Protein AF-A0AAU4YZ52-F1 (afdb_monomer)

Radius of gyration: 18.19 Å; Cα contacts (8 Å, |Δi|>4): 122; chains: 1; bounding box: 43×40×49 Å

pLDDT: mean 79.79, std 16.19, range [36.75, 95.12]

Secondary structure (DSSP, 8-state):
------SSHHHHHHHHHHHHHHHHHTT-S-------TT-HHHHHHHHTTPPP-----TTTS-----S-HHHHHHHHHHHHHHHHTTT--HHHHHHHHHHHHHTSS---HHHHHHHHTTS--HHHHHHTT----GGGHHHHHHH---------SS----TTTT-

Nearest PDB structures (foldseek):
  2d4p-assembly1_A  TM=7.067E-01  e=6.434E+00  Thermus thermophilus HB8

Foldseek 3Di:
DPDDDAPALVRLLVSLVVQVVVCVVVVHPDDDDDDPPPDSSNVSCVVVVDDDDDDDDPPLDDDDDCPQLLVVLVVCVVVLCVLQVVDDDPVLVVVVSVCSNVCVFPVDRVVVVCQQVLVDAPVNVVVVVHDGPPSCNVSSCSSRVHDDDDNSPDDDDDPVVVD

Mean predicted aligned error: 9.65 Å

Structure (mmCIF, N/CA/C/O backbone):
data_AF-A0AAU4YZ52-F1
#
_entry.id   AF-A0AAU4YZ52-F1
#
loop_
_atom_site.group_PDB
_atom_site.id
_atom_site.type_symbol
_atom_site.label_atom_id
_atom_site.label_alt_id
_atom_site.label_comp_id
_atom_site.label_asym_id
_atom_site.label_entity_id
_atom_site.label_seq_id
_atom_site.pdbx_PDB_ins_code
_atom_site.Cartn_x
_atom_site.Cartn_y
_atom_site.Cartn_z
_atom_site.occupancy
_atom_site.B_iso_or_equiv
_atom_site.auth_seq_id
_atom_site.auth_comp_id
_atom_site.auth_asym_id
_atom_site.auth_atom_id
_atom_site.pdbx_PDB_model_num
ATOM 1 N N . MET A 1 1 ? -10.751 -6.493 16.971 1.00 59.97 1 MET A N 1
ATOM 2 C CA . MET A 1 1 ? -11.377 -6.118 15.693 1.00 59.97 1 MET A CA 1
ATOM 3 C C . MET A 1 1 ? -10.405 -6.593 14.655 1.00 59.97 1 MET A C 1
ATOM 5 O O . MET A 1 1 ? -9.243 -6.210 14.748 1.00 59.97 1 MET A O 1
ATOM 9 N N . ASP A 1 2 ? -10.853 -7.486 13.786 1.00 70.56 2 ASP A N 1
ATOM 10 C CA . ASP A 1 2 ? -9.930 -8.224 12.926 1.00 70.56 2 ASP A CA 1
ATOM 11 C C . ASP A 1 2 ? -9.702 -7.481 11.604 1.00 70.56 2 ASP A C 1
ATOM 13 O O . ASP A 1 2 ? -8.604 -7.540 11.063 1.00 70.56 2 ASP A O 1
ATOM 17 N N . GLU A 1 3 ? -10.683 -6.687 11.153 1.00 81.25 3 GLU A N 1
ATOM 18 C CA . GLU A 1 3 ? -10.597 -5.865 9.943 1.00 81.25 3 GLU A CA 1
ATOM 19 C C . GLU A 1 3 ? -11.531 -4.639 10.026 1.00 81.25 3 GLU A C 1
ATOM 21 O O . GLU A 1 3 ? -12.635 -4.738 10.570 1.00 81.25 3 GLU A O 1
ATOM 26 N N . LEU A 1 4 ? -11.096 -3.486 9.499 1.00 82.38 4 LEU A N 1
ATOM 27 C CA . LEU A 1 4 ? -11.902 -2.271 9.323 1.00 82.38 4 LEU A CA 1
ATOM 28 C C . LEU A 1 4 ? -11.738 -1.795 7.878 1.00 82.38 4 LEU A C 1
ATOM 30 O O . LEU A 1 4 ? -10.650 -1.394 7.481 1.00 82.38 4 LEU A O 1
ATOM 34 N N . VAL A 1 5 ? -12.821 -1.817 7.101 1.00 83.56 5 VAL A N 1
ATOM 35 C CA . VAL A 1 5 ? -12.817 -1.379 5.698 1.00 83.56 5 VAL A CA 1
ATOM 36 C C . VAL A 1 5 ? -13.710 -0.157 5.559 1.00 83.56 5 VAL A C 1
ATOM 38 O O . VAL A 1 5 ? -14.893 -0.204 5.893 1.00 83.56 5 VAL A O 1
ATOM 41 N N . ALA A 1 6 ? -13.141 0.943 5.073 1.00 84.38 6 ALA A N 1
ATOM 42 C CA . ALA A 1 6 ? -13.855 2.188 4.844 1.00 84.38 6 ALA A CA 1
ATOM 43 C C . ALA A 1 6 ? -13.617 2.683 3.418 1.00 84.38 6 ALA A C 1
ATOM 45 O O . ALA A 1 6 ? -12.484 2.941 3.022 1.00 84.38 6 ALA A O 1
ATOM 46 N N . GLU A 1 7 ? -14.698 2.862 2.663 1.00 83.12 7 GLU A N 1
ATOM 47 C CA . GLU A 1 7 ? -14.633 3.309 1.266 1.00 83.12 7 GLU A CA 1
ATOM 48 C C . GLU A 1 7 ? -14.348 4.811 1.134 1.00 83.12 7 GLU A C 1
ATOM 50 O O . GLU A 1 7 ? -13.849 5.274 0.111 1.00 83.12 7 GLU A O 1
ATOM 55 N N . ASN A 1 8 ? -14.682 5.598 2.159 1.00 86.69 8 ASN A N 1
ATOM 56 C CA . ASN A 1 8 ? -14.498 7.045 2.168 1.00 86.69 8 ASN A CA 1
ATOM 57 C C . ASN A 1 8 ? -14.314 7.587 3.597 1.00 86.69 8 ASN A C 1
ATOM 59 O O . ASN A 1 8 ? -14.477 6.870 4.588 1.00 86.69 8 ASN A O 1
ATOM 63 N N . ALA A 1 9 ? -13.960 8.872 3.702 1.00 88.56 9 ALA A N 1
ATOM 64 C CA . ALA A 1 9 ? -13.660 9.522 4.977 1.00 88.56 9 ALA A CA 1
ATOM 65 C C . ALA A 1 9 ? -14.857 9.511 5.943 1.00 88.56 9 ALA A C 1
ATOM 67 O O . ALA A 1 9 ? -14.683 9.303 7.143 1.00 88.56 9 ALA A O 1
ATOM 68 N N . THR A 1 10 ? -16.077 9.684 5.425 1.00 92.75 10 THR A N 1
ATOM 69 C CA . THR A 1 10 ? -17.310 9.644 6.220 1.00 92.75 10 THR A CA 1
ATOM 70 C C . THR A 1 10 ? -17.551 8.250 6.794 1.00 92.75 10 THR A C 1
ATOM 72 O O . THR A 1 10 ? -17.813 8.118 7.989 1.00 92.75 10 THR A O 1
ATOM 75 N N . ALA A 1 11 ? -17.401 7.204 5.979 1.00 92.31 11 ALA A N 1
ATOM 76 C CA . ALA A 1 11 ? -17.508 5.817 6.418 1.00 92.31 11 ALA A CA 1
ATOM 77 C C . ALA A 1 11 ? -16.443 5.485 7.475 1.00 92.31 11 ALA A C 1
ATOM 79 O O . ALA A 1 11 ? -16.775 4.920 8.517 1.00 92.31 11 ALA A O 1
ATOM 80 N N . ALA A 1 12 ? -15.190 5.909 7.264 1.00 92.50 12 ALA A N 1
ATOM 81 C CA . ALA A 1 12 ? -14.110 5.726 8.234 1.00 92.50 12 ALA A CA 1
ATOM 82 C C . ALA A 1 12 ? -14.443 6.398 9.574 1.00 92.50 12 ALA A C 1
ATOM 84 O O . ALA A 1 12 ? -14.315 5.778 10.628 1.00 92.50 12 ALA A O 1
ATOM 85 N N . HIS A 1 13 ? -14.935 7.638 9.537 1.00 94.12 13 HIS A N 1
ATOM 86 C CA . HIS A 1 13 ? -15.332 8.377 10.733 1.00 94.12 13 HIS A CA 1
ATOM 87 C C . HIS A 1 13 ? -16.450 7.663 11.508 1.00 94.12 13 HIS A C 1
ATOM 89 O O . HIS A 1 13 ? -16.340 7.464 12.719 1.00 94.12 13 HIS A O 1
ATOM 95 N N . LEU A 1 14 ? -17.504 7.224 10.811 1.00 94.94 14 LEU A N 1
ATOM 96 C CA . LEU A 1 14 ? -18.627 6.507 11.422 1.00 94.94 14 LEU A CA 1
ATOM 97 C C . LEU A 1 14 ? -18.191 5.170 12.036 1.00 94.94 14 LEU A C 1
ATOM 99 O O . LEU A 1 14 ? -18.598 4.854 13.156 1.00 94.94 14 LEU A O 1
ATOM 103 N N . LEU A 1 15 ? -17.332 4.409 11.352 1.00 94.88 15 LEU A N 1
ATOM 104 C CA . LEU A 1 15 ? -16.802 3.137 11.854 1.00 94.88 15 LEU A CA 1
ATOM 105 C C . LEU A 1 15 ? -15.913 3.328 13.088 1.00 94.88 15 LEU A C 1
ATOM 107 O O . LEU A 1 15 ? -16.055 2.595 14.073 1.00 94.88 15 LEU A O 1
ATOM 111 N N . LEU A 1 16 ? -15.036 4.335 13.078 1.00 93.94 16 LEU A N 1
ATOM 112 C CA . LEU A 1 16 ? -14.203 4.679 14.233 1.00 93.94 16 LEU A CA 1
ATOM 113 C C . LEU A 1 16 ? -15.063 5.111 15.427 1.00 93.94 16 LEU A C 1
ATOM 115 O O . LEU A 1 16 ? -14.814 4.670 16.551 1.00 93.94 16 LEU A O 1
ATOM 119 N N . MET A 1 17 ? -16.118 5.898 15.196 1.00 94.25 17 MET A N 1
ATOM 120 C CA . MET A 1 17 ? -17.054 6.300 16.251 1.00 94.25 17 MET A CA 1
ATOM 121 C C . MET A 1 17 ? -17.854 5.131 16.820 1.00 94.25 17 MET A C 1
ATOM 123 O O . MET A 1 17 ? -17.982 5.008 18.042 1.00 94.25 17 MET A O 1
ATOM 127 N N . ALA A 1 18 ? -18.354 4.239 15.964 1.00 93.56 18 ALA A N 1
ATOM 128 C CA . ALA A 1 18 ? -19.040 3.028 16.400 1.00 93.56 18 ALA A CA 1
ATOM 129 C C . ALA A 1 18 ? -18.115 2.137 17.247 1.00 93.56 18 ALA A C 1
ATOM 131 O O . ALA A 1 18 ? -18.523 1.635 18.298 1.00 93.56 18 ALA A O 1
ATOM 132 N N . THR A 1 19 ? -16.849 2.012 16.841 1.00 92.56 19 THR A N 1
ATOM 133 C CA . THR A 1 19 ? -15.832 1.245 17.574 1.00 92.56 19 THR A CA 1
ATOM 134 C C . THR A 1 19 ? -15.529 1.878 18.931 1.00 92.56 19 THR A C 1
ATOM 136 O O . THR A 1 19 ? -15.553 1.184 19.947 1.00 92.56 19 THR A O 1
ATOM 139 N N . ALA A 1 20 ? -15.335 3.199 18.985 1.00 91.38 20 ALA A N 1
ATOM 140 C CA . ALA A 1 20 ? -15.123 3.929 20.234 1.00 91.38 20 ALA A CA 1
ATOM 141 C C . ALA A 1 20 ? -16.305 3.764 21.206 1.00 91.38 20 ALA A C 1
ATOM 143 O O . ALA A 1 20 ? -16.106 3.488 22.392 1.00 91.38 20 ALA A O 1
ATOM 144 N N . ARG A 1 21 ? -17.543 3.846 20.698 1.00 93.38 21 ARG A N 1
ATOM 145 C CA . ARG A 1 21 ? -18.760 3.608 21.489 1.00 93.38 21 ARG A CA 1
ATOM 146 C C . ARG A 1 21 ? -18.804 2.187 22.052 1.00 93.38 21 ARG A C 1
ATOM 148 O O . ARG A 1 21 ? -19.165 2.003 23.214 1.00 93.38 21 ARG A O 1
ATOM 155 N N . LEU A 1 22 ? -18.423 1.191 21.256 1.00 93.12 22 LEU A N 1
ATOM 156 C CA . LEU A 1 22 ? -18.377 -0.204 21.689 1.00 93.12 22 LEU A CA 1
ATOM 157 C C . LEU A 1 22 ? -17.279 -0.441 22.739 1.00 93.12 22 LEU A C 1
ATOM 159 O O . LEU A 1 22 ? -17.521 -1.138 23.725 1.00 93.12 22 LEU A O 1
ATOM 163 N N . CYS A 1 23 ? -16.104 0.176 22.584 1.00 92.38 23 CYS A N 1
ATOM 164 C CA . CYS A 1 23 ? -15.049 0.165 23.601 1.00 92.38 23 CYS A CA 1
ATOM 165 C C . CYS A 1 23 ? -15.543 0.745 24.928 1.00 92.38 23 CYS A C 1
ATOM 167 O O . CYS A 1 23 ? -15.355 0.113 25.967 1.00 92.38 23 CYS A O 1
ATOM 169 N N . TRP A 1 24 ? -16.246 1.882 24.888 1.00 92.44 24 TRP A N 1
ATOM 170 C CA . TRP A 1 24 ? -16.853 2.484 26.075 1.00 92.44 24 TRP A CA 1
ATOM 171 C C . TRP A 1 24 ? -17.857 1.544 26.755 1.00 92.44 24 TRP A C 1
ATOM 173 O O . TRP A 1 24 ? -17.753 1.284 27.954 1.00 92.44 24 TRP A O 1
ATOM 183 N N . GLN A 1 25 ? -18.789 0.965 25.989 1.00 95.12 25 GLN A N 1
ATOM 184 C CA . GLN A 1 25 ? -19.782 0.010 26.505 1.00 95.12 25 GLN A CA 1
ATOM 185 C C . GLN A 1 25 ? -19.134 -1.216 27.159 1.00 95.12 25 GLN A C 1
ATOM 187 O O . GLN A 1 25 ? -19.635 -1.723 28.162 1.00 95.12 25 GLN A O 1
ATOM 192 N N . ARG A 1 26 ? -18.004 -1.675 26.612 1.00 94.50 26 ARG A N 1
ATOM 193 C CA . ARG A 1 26 ? -17.231 -2.809 27.134 1.00 94.50 26 ARG A CA 1
ATOM 194 C C . ARG A 1 26 ? -16.204 -2.422 28.200 1.00 94.50 26 ARG A C 1
ATOM 196 O O . ARG A 1 26 ? -15.463 -3.293 28.645 1.00 94.50 26 ARG A O 1
ATOM 203 N N . ARG A 1 27 ? -16.157 -1.151 28.620 1.00 93.19 27 ARG A N 1
ATOM 204 C CA . ARG A 1 27 ? -15.184 -0.610 29.589 1.00 93.19 27 ARG A CA 1
ATOM 205 C C . ARG A 1 27 ? -13.720 -0.856 29.192 1.00 93.19 27 ARG A C 1
ATOM 207 O O . ARG A 1 27 ? -12.868 -1.082 30.046 1.00 93.19 27 ARG A O 1
ATOM 214 N N . LEU A 1 28 ? -13.425 -0.818 27.895 1.00 92.81 28 LEU A N 1
ATOM 215 C CA . LEU A 1 28 ? -12.060 -0.883 27.374 1.00 92.81 28 LEU A CA 1
ATOM 216 C C . LEU A 1 28 ? -11.442 0.521 27.367 1.00 92.81 28 LEU A C 1
ATOM 218 O O . LEU A 1 28 ? -12.118 1.492 27.037 1.00 92.81 28 LEU A O 1
ATOM 222 N N . SER A 1 29 ? -10.150 0.625 27.686 1.00 87.69 29 SER A N 1
ATOM 223 C CA . SER A 1 29 ? -9.417 1.902 27.707 1.00 87.69 29 SER A CA 1
ATOM 224 C C . SER A 1 29 ? -9.165 2.490 26.315 1.00 87.69 29 SER A C 1
ATOM 226 O O . SER A 1 29 ? -8.903 3.682 26.187 1.00 87.69 29 SER A O 1
ATOM 228 N N . GLY A 1 30 ? -9.249 1.669 25.267 1.00 88.94 30 GLY A N 1
ATOM 229 C CA . GLY A 1 30 ? -9.080 2.093 23.886 1.00 88.94 30 GLY A CA 1
ATOM 230 C C . GLY A 1 30 ? -9.062 0.916 22.918 1.00 88.94 30 GLY A C 1
ATOM 231 O O . GLY A 1 30 ? -9.338 -0.228 23.285 1.00 88.94 30 GLY A O 1
ATOM 232 N N . PHE A 1 31 ? -8.724 1.214 21.669 1.00 89.81 31 PHE A N 1
ATOM 233 C CA . PHE A 1 31 ? -8.475 0.232 20.621 1.00 89.81 31 PHE A CA 1
ATOM 234 C C . PHE A 1 31 ? -7.295 0.686 19.763 1.00 89.81 31 PHE A C 1
ATOM 236 O O . PHE A 1 31 ? -6.876 1.841 19.805 1.00 89.81 31 PHE A O 1
ATOM 243 N N . THR A 1 32 ? -6.740 -0.239 18.989 1.00 88.88 32 THR A N 1
ATOM 244 C CA . THR A 1 32 ? -5.645 0.040 18.061 1.00 88.88 32 THR A CA 1
ATOM 245 C C . THR A 1 32 ? -6.043 -0.461 16.686 1.00 88.88 32 THR A C 1
ATOM 247 O O . THR A 1 32 ? -6.485 -1.601 16.559 1.00 88.88 32 THR A O 1
ATOM 250 N N . VAL A 1 33 ? -5.864 0.382 15.672 1.00 85.44 33 VAL A N 1
ATOM 251 C CA . VAL A 1 33 ? -6.029 0.013 14.263 1.00 85.44 33 VAL A CA 1
ATOM 252 C C . VAL A 1 33 ? -4.638 -0.043 13.642 1.00 85.44 33 VAL A C 1
ATOM 254 O O . VAL A 1 33 ? -3.827 0.860 13.857 1.00 85.44 33 VAL A O 1
ATOM 257 N N . ARG A 1 34 ? -4.328 -1.136 12.942 1.00 81.62 34 ARG A N 1
ATOM 258 C CA . ARG A 1 34 ? -3.058 -1.301 12.228 1.00 81.62 34 ARG A CA 1
ATOM 259 C C . ARG A 1 34 ? -3.296 -0.940 10.775 1.00 81.62 34 ARG A C 1
ATOM 261 O O . ARG A 1 34 ? -4.027 -1.643 10.096 1.00 81.62 34 ARG A O 1
ATOM 268 N N . GLU A 1 35 ? -2.676 0.138 10.328 1.00 75.88 35 GLU A N 1
ATOM 269 C CA . GLU A 1 35 ? -2.880 0.689 8.995 1.00 75.88 35 GLU A CA 1
ATOM 270 C C . GLU A 1 35 ? -1.550 1.214 8.438 1.00 75.88 35 GLU A C 1
ATOM 272 O O . GLU A 1 35 ? -0.670 1.595 9.221 1.00 75.88 35 GLU A O 1
ATOM 277 N N . PRO A 1 36 ? -1.404 1.310 7.108 1.00 72.38 36 PRO A N 1
ATOM 278 C CA . PRO A 1 36 ? -0.367 2.128 6.489 1.00 72.38 36 PRO A CA 1
ATOM 279 C C . PRO A 1 36 ? -0.407 3.586 6.983 1.00 72.38 36 PRO A C 1
ATOM 281 O O . PRO A 1 36 ? -1.474 4.122 7.307 1.00 72.38 36 PRO A O 1
ATOM 284 N N . ALA A 1 37 ? 0.751 4.255 7.003 1.00 69.75 37 ALA A N 1
ATOM 285 C CA . ALA A 1 37 ? 0.887 5.632 7.499 1.00 69.75 37 ALA A CA 1
ATOM 286 C C . ALA A 1 37 ? 0.035 6.652 6.712 1.00 69.75 37 ALA A C 1
ATOM 288 O O . ALA A 1 37 ? -0.441 7.649 7.266 1.00 69.75 37 ALA A O 1
ATOM 289 N N . ASP A 1 38 ? -0.188 6.385 5.428 1.00 73.81 38 ASP A N 1
ATOM 290 C CA . ASP A 1 38 ? -0.958 7.210 4.498 1.00 73.81 38 ASP A CA 1
ATOM 291 C C . ASP A 1 38 ? -2.424 6.756 4.337 1.00 73.81 38 ASP A C 1
ATOM 293 O O . ASP A 1 38 ? -3.148 7.304 3.498 1.00 73.81 38 ASP A O 1
ATOM 297 N N . SER A 1 39 ? -2.870 5.776 5.130 1.00 79.31 39 SER A N 1
ATOM 298 C CA . SER A 1 39 ? -4.235 5.237 5.080 1.00 79.31 39 SER A CA 1
ATOM 299 C C . SER A 1 39 ? -5.298 6.307 5.330 1.00 79.31 39 SER A C 1
ATOM 301 O O . SER A 1 39 ? -5.143 7.197 6.171 1.00 79.31 39 SER A O 1
ATOM 303 N N . LEU A 1 40 ? -6.428 6.183 4.632 1.00 83.25 40 LEU A N 1
ATOM 304 C CA . LEU A 1 40 ? -7.593 7.046 4.833 1.00 83.25 40 LEU A CA 1
ATOM 305 C C . LEU A 1 40 ? -8.104 6.974 6.279 1.00 83.25 40 LEU A C 1
ATOM 307 O O . LEU A 1 40 ? -8.296 8.005 6.923 1.00 83.25 40 LEU A O 1
ATOM 311 N N . THR A 1 41 ? -8.262 5.760 6.812 1.00 86.62 41 THR A N 1
ATOM 312 C CA . THR A 1 41 ? -8.684 5.525 8.198 1.00 86.62 41 THR A CA 1
ATOM 313 C C . THR A 1 41 ? -7.726 6.182 9.190 1.00 86.62 41 THR A C 1
ATOM 315 O O . THR A 1 41 ? -8.171 6.870 10.109 1.00 86.62 41 THR A O 1
ATOM 318 N N . GLY A 1 42 ? -6.411 6.041 8.988 1.00 86.38 42 GLY A N 1
ATOM 319 C CA . GLY A 1 42 ? -5.398 6.652 9.849 1.00 86.38 42 GLY A CA 1
ATOM 320 C C . GLY A 1 42 ? -5.369 8.180 9.769 1.00 86.38 42 GLY A C 1
ATOM 321 O O . GLY A 1 42 ? -5.123 8.845 10.777 1.00 86.38 42 GLY A O 1
ATOM 322 N N . GLN A 1 43 ? -5.643 8.768 8.600 1.00 84.31 43 GLN A N 1
ATOM 323 C CA . GLN A 1 43 ? -5.806 10.221 8.457 1.00 84.31 43 GLN A CA 1
ATOM 324 C C . GLN A 1 43 ? -7.026 10.726 9.239 1.00 84.31 43 GLN A C 1
ATOM 326 O O . GLN A 1 43 ? -6.902 11.656 10.037 1.00 84.31 43 GLN A O 1
ATOM 331 N N . VAL A 1 44 ? -8.182 10.074 9.083 1.00 90.25 44 VAL A N 1
ATOM 332 C CA . VAL A 1 44 ? -9.406 10.431 9.820 1.00 90.25 44 VAL A CA 1
ATOM 333 C C . VAL A 1 44 ? -9.208 10.270 11.329 1.00 90.25 44 VAL A C 1
ATOM 335 O O . VAL A 1 44 ? -9.540 11.180 12.086 1.00 90.25 44 VAL A O 1
ATOM 338 N N . ALA A 1 45 ? -8.601 9.167 11.776 1.00 89.31 45 ALA A N 1
ATOM 339 C CA . ALA A 1 45 ? -8.310 8.933 13.189 1.00 89.31 45 ALA A CA 1
ATOM 340 C C . ALA A 1 45 ? -7.423 10.040 13.790 1.00 89.31 45 ALA A C 1
ATOM 342 O O . ALA A 1 45 ? -7.698 10.524 14.888 1.00 89.31 45 ALA A O 1
ATOM 343 N N . ARG A 1 46 ? -6.396 10.505 13.063 1.00 87.88 46 ARG A N 1
ATOM 344 C CA . ARG A 1 46 ? -5.550 11.630 13.502 1.00 87.88 46 ARG A CA 1
ATOM 345 C C . ARG A 1 46 ? -6.341 12.929 13.643 1.00 87.88 46 ARG A C 1
ATOM 347 O O . ARG A 1 46 ? -6.166 13.632 14.634 1.00 87.88 46 ARG A O 1
ATOM 354 N N . HIS A 1 47 ? -7.245 13.226 12.709 1.00 88.56 47 HIS A N 1
ATOM 355 C CA . HIS A 1 47 ? -8.133 14.389 12.822 1.00 88.56 47 HIS A CA 1
ATOM 356 C C . HIS A 1 47 ? -9.112 14.291 14.000 1.00 88.56 47 HIS A C 1
ATOM 358 O O . HIS A 1 47 ? -9.511 15.313 14.547 1.00 88.56 47 HIS A O 1
ATOM 364 N N . MET A 1 48 ? -9.450 13.076 14.434 1.00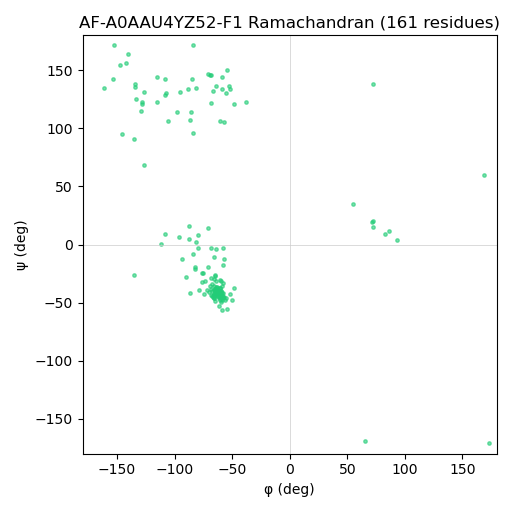 89.44 48 MET A N 1
ATOM 365 C CA . MET A 1 48 ? -10.242 12.822 15.643 1.00 89.44 48 MET A CA 1
ATOM 366 C C . MET A 1 48 ? -9.415 12.875 16.942 1.00 89.44 48 MET A C 1
ATOM 368 O O . MET A 1 48 ? -9.959 12.631 18.017 1.00 89.44 48 MET A O 1
ATOM 372 N N . GLY A 1 49 ? -8.113 13.175 16.867 1.00 89.12 49 GLY A N 1
ATOM 373 C CA . GLY A 1 49 ? -7.219 13.261 18.024 1.00 89.12 49 GLY A CA 1
ATOM 374 C C . GLY A 1 49 ? -6.586 11.932 18.455 1.00 89.12 49 GLY A C 1
ATOM 375 O O . GLY A 1 49 ? -5.999 11.863 19.534 1.00 89.12 49 GLY A O 1
ATOM 376 N N . CYS A 1 50 ? -6.679 10.867 17.649 1.00 88.56 50 CYS A N 1
ATOM 377 C CA . CYS A 1 50 ? -6.010 9.601 17.952 1.00 88.56 50 CYS A CA 1
ATOM 378 C C . CYS A 1 50 ? -4.483 9.705 17.794 1.00 88.56 50 CYS A C 1
ATOM 380 O O . CYS A 1 50 ? -3.966 10.382 16.904 1.00 88.56 50 CYS A O 1
ATOM 382 N N . THR A 1 51 ? -3.748 8.968 18.628 1.00 87.06 51 THR A N 1
ATOM 383 C CA . THR A 1 51 ? -2.281 8.913 18.582 1.00 87.06 51 THR A CA 1
ATOM 384 C C . THR A 1 51 ? -1.784 7.954 17.501 1.00 87.06 51 THR A C 1
ATOM 386 O O . THR A 1 51 ? -2.237 6.814 17.414 1.00 87.06 51 THR A O 1
ATOM 389 N N . TYR A 1 52 ? -0.793 8.390 16.722 1.00 82.38 52 TYR A N 1
ATOM 390 C CA . TYR A 1 52 ? -0.055 7.536 15.791 1.00 82.38 52 TYR A CA 1
ATOM 391 C C . TYR A 1 52 ? 1.138 6.874 16.491 1.00 82.38 52 TYR A C 1
ATOM 393 O O . TYR A 1 52 ? 1.906 7.538 17.186 1.00 82.38 52 TYR A O 1
ATOM 401 N N . GLN A 1 53 ? 1.310 5.567 16.287 1.00 80.06 53 GLN A N 1
ATOM 402 C CA . GLN A 1 53 ? 2.491 4.826 16.727 1.00 80.06 53 GLN A CA 1
ATOM 403 C C . GLN A 1 53 ? 2.990 3.938 15.595 1.00 80.06 53 GLN A C 1
ATOM 405 O O . GLN A 1 53 ? 2.255 3.087 15.097 1.00 80.06 53 GLN A O 1
ATOM 410 N N . GLN A 1 54 ? 4.262 4.091 15.245 1.00 73.88 54 GLN A N 1
ATOM 411 C CA . GLN A 1 54 ? 4.937 3.214 14.301 1.00 73.88 54 GLN A CA 1
ATOM 412 C C . GLN A 1 54 ? 5.694 2.124 15.058 1.00 73.88 54 GLN A C 1
ATOM 414 O O . GLN A 1 54 ? 6.410 2.411 16.017 1.00 73.88 54 GLN A O 1
ATOM 419 N N . ARG A 1 55 ? 5.529 0.863 14.648 1.00 66.81 55 ARG A N 1
ATOM 420 C CA . ARG A 1 55 ? 6.255 -0.274 15.227 1.00 66.81 55 ARG A CA 1
ATOM 421 C C . ARG A 1 55 ? 6.790 -1.170 14.123 1.00 66.81 55 ARG A C 1
ATOM 423 O O . ARG A 1 55 ? 6.054 -1.525 13.208 1.00 66.81 55 ARG A O 1
ATOM 430 N N . PHE A 1 56 ? 8.043 -1.584 14.269 1.00 61.78 56 PHE A N 1
ATOM 431 C CA . PHE A 1 56 ? 8.684 -2.566 13.403 1.00 61.78 56 PHE A CA 1
ATOM 432 C C . PHE A 1 56 ? 8.792 -3.883 14.175 1.00 61.78 56 PHE A C 1
ATOM 434 O O . PHE A 1 56 ? 9.567 -3.960 15.130 1.00 61.78 56 PHE A O 1
ATOM 441 N N . PRO A 1 57 ? 7.976 -4.901 13.857 1.00 55.72 57 PRO A N 1
ATOM 442 C CA . PRO A 1 57 ? 8.056 -6.166 14.567 1.00 55.72 57 PRO A CA 1
ATOM 443 C C . PRO A 1 57 ? 9.426 -6.827 14.317 1.00 55.72 57 PRO A C 1
ATOM 445 O O . PRO A 1 57 ? 9.877 -6.875 13.172 1.00 55.72 57 PRO A O 1
ATOM 448 N N . PRO A 1 58 ? 10.075 -7.385 15.358 1.00 48.53 58 PRO A N 1
ATOM 449 C CA . PRO A 1 58 ? 11.400 -8.005 15.257 1.00 48.53 58 PRO A CA 1
ATOM 450 C C . PRO A 1 58 ? 11.417 -9.303 14.434 1.00 48.53 58 PRO A C 1
ATOM 452 O O . PRO A 1 58 ? 12.482 -9.859 14.196 1.00 48.53 58 PRO A O 1
ATOM 455 N N . SER A 1 59 ? 10.265 -9.780 13.953 1.00 54.19 59 SER A N 1
ATOM 456 C CA . SER A 1 59 ? 10.137 -10.976 13.112 1.00 54.19 59 SER A CA 1
ATOM 457 C C . SER A 1 59 ? 10.679 -10.807 11.682 1.00 54.19 59 SER A C 1
ATOM 459 O O . SER A 1 59 ? 10.358 -11.620 10.824 1.00 54.19 59 SER A O 1
ATO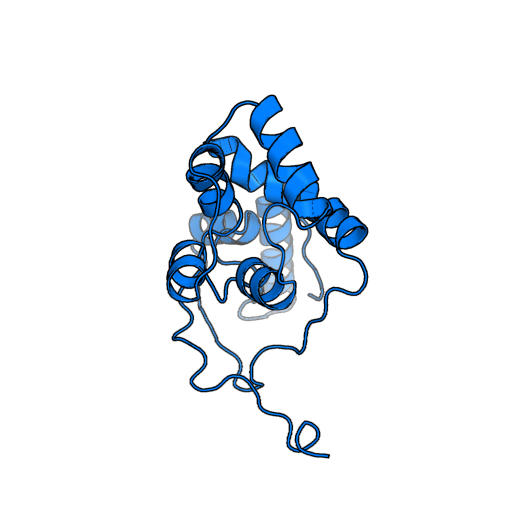M 461 N N . GLY A 1 60 ? 11.460 -9.757 11.404 1.00 49.16 60 GLY A N 1
ATOM 462 C CA . GLY A 1 60 ? 12.171 -9.586 10.132 1.00 49.16 60 GLY A CA 1
ATOM 463 C C . GLY A 1 60 ? 11.298 -9.243 8.923 1.00 49.16 60 GLY A C 1
ATOM 464 O O . GLY A 1 60 ? 11.744 -9.422 7.796 1.00 49.16 60 GLY A O 1
ATOM 465 N N . GLY A 1 61 ? 10.077 -8.742 9.141 1.00 52.81 61 GLY A N 1
ATOM 466 C CA . GLY A 1 61 ? 9.095 -8.570 8.071 1.00 52.81 61 GLY A CA 1
ATOM 467 C C . GLY A 1 61 ? 8.535 -9.919 7.615 1.00 52.81 61 GLY A C 1
ATOM 468 O O . GLY A 1 61 ? 9.237 -10.921 7.531 1.00 52.81 61 GLY A O 1
ATOM 469 N N . MET A 1 62 ? 7.228 -9.986 7.380 1.00 55.19 62 MET A N 1
ATOM 470 C CA . MET A 1 62 ? 6.616 -11.217 6.881 1.00 55.19 62 MET A CA 1
ATOM 471 C C . MET A 1 62 ? 7.264 -11.614 5.546 1.00 55.19 62 MET A C 1
ATOM 473 O O . MET A 1 62 ? 7.430 -10.763 4.671 1.00 55.19 62 MET A O 1
ATOM 477 N N . MET A 1 63 ? 7.615 -12.895 5.380 1.00 63.31 63 MET A N 1
ATOM 478 C CA . MET A 1 63 ? 7.997 -13.435 4.075 1.00 63.31 63 MET A CA 1
ATOM 479 C C . MET A 1 63 ? 6.808 -13.269 3.128 1.00 63.31 63 MET A C 1
ATOM 481 O O . MET A 1 63 ? 5.807 -13.972 3.242 1.00 63.31 63 MET A O 1
ATOM 485 N N . ALA A 1 64 ? 6.910 -12.315 2.211 1.00 72.12 64 ALA A N 1
ATOM 486 C CA . ALA A 1 64 ? 5.947 -12.130 1.143 1.00 72.12 64 ALA A CA 1
ATOM 487 C C . ALA A 1 64 ? 6.588 -12.552 -0.179 1.00 72.12 64 ALA A C 1
ATOM 489 O O . ALA A 1 64 ? 7.775 -12.32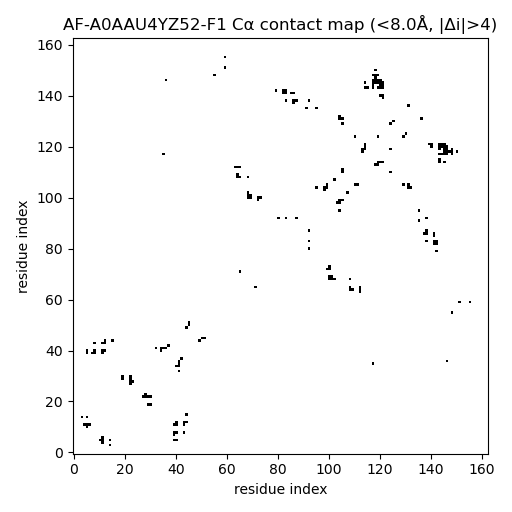9 -0.413 1.00 72.12 64 ALA A O 1
ATOM 490 N N . ALA A 1 65 ? 5.787 -13.169 -1.039 1.00 81.88 65 ALA A N 1
ATOM 491 C CA . ALA A 1 65 ? 6.163 -13.521 -2.396 1.00 81.88 65 ALA A CA 1
ATOM 492 C C . ALA A 1 65 ? 5.020 -13.128 -3.332 1.00 81.88 65 ALA A C 1
ATOM 494 O O . ALA A 1 65 ? 3.844 -13.334 -3.020 1.00 81.88 65 ALA A O 1
ATOM 495 N N . VAL A 1 66 ? 5.358 -12.566 -4.490 1.00 86.50 66 VAL A N 1
ATOM 496 C CA . VAL A 1 66 ? 4.376 -12.267 -5.531 1.00 86.50 66 VAL A CA 1
ATOM 497 C C . VAL A 1 66 ? 4.160 -13.538 -6.348 1.00 86.50 66 VAL A C 1
ATOM 499 O O . VAL A 1 66 ? 4.923 -13.842 -7.253 1.00 86.50 66 VAL A O 1
ATOM 502 N N . LEU A 1 67 ? 3.117 -14.302 -6.021 1.00 88.62 67 LEU A N 1
ATOM 503 C CA . LEU A 1 67 ? 2.769 -15.517 -6.776 1.00 88.62 67 LEU A CA 1
ATOM 504 C C . LEU A 1 67 ? 2.082 -15.193 -8.111 1.00 88.62 67 LEU A C 1
ATOM 506 O O . LEU A 1 67 ? 2.217 -15.919 -9.089 1.00 88.62 67 LEU A O 1
ATOM 510 N N . ASN A 1 68 ? 1.318 -14.097 -8.148 1.00 91.44 68 ASN A N 1
ATOM 511 C CA . ASN A 1 68 ? 0.652 -13.609 -9.351 1.00 91.44 68 ASN A CA 1
ATOM 512 C C . ASN A 1 68 ? 0.607 -12.078 -9.335 1.00 91.44 68 ASN A C 1
ATOM 514 O O . ASN A 1 68 ? -0.302 -11.473 -8.758 1.00 91.44 68 ASN A O 1
ATOM 518 N N . ARG A 1 69 ? 1.591 -11.459 -9.996 1.00 93.81 69 ARG A N 1
ATOM 519 C CA . ARG A 1 69 ? 1.730 -9.998 -10.082 1.00 93.81 69 ARG A CA 1
ATOM 520 C C . ARG A 1 69 ? 0.486 -9.343 -10.661 1.00 93.81 69 ARG A C 1
ATOM 522 O O . ARG A 1 69 ? -0.038 -8.400 -10.078 1.00 93.81 69 ARG A O 1
ATOM 529 N N . SER A 1 70 ? -0.033 -9.867 -11.770 1.00 93.12 70 SER A N 1
ATOM 530 C CA . SER A 1 70 ? -1.176 -9.244 -12.436 1.00 93.12 70 SER A CA 1
ATOM 531 C C . SER A 1 70 ? -2.425 -9.242 -11.555 1.00 93.12 70 SER A C 1
ATOM 533 O O . SER A 1 70 ? -3.171 -8.263 -11.559 1.00 93.12 70 SER A O 1
ATOM 535 N N . SER A 1 71 ? -2.673 -10.324 -10.813 1.00 93.00 71 SER A N 1
ATOM 536 C CA . SER A 1 71 ? -3.802 -10.393 -9.886 1.00 93.00 71 SER A CA 1
ATOM 537 C C . SER A 1 71 ? -3.588 -9.508 -8.661 1.00 93.00 71 SER A C 1
ATOM 539 O O . SER A 1 71 ? -4.552 -8.898 -8.204 1.00 93.00 71 SER A O 1
ATOM 541 N N . LEU A 1 72 ? -2.364 -9.442 -8.131 1.00 92.75 72 LEU A N 1
ATOM 542 C CA . LEU A 1 72 ? -2.018 -8.575 -7.005 1.00 92.75 72 LEU A CA 1
ATOM 543 C C . LEU A 1 72 ? -2.234 -7.103 -7.368 1.00 92.75 72 LEU A C 1
ATOM 545 O O . LEU A 1 72 ? -2.976 -6.407 -6.685 1.00 92.75 72 LEU A O 1
ATOM 549 N N . VAL A 1 73 ? -1.650 -6.652 -8.479 1.00 94.38 73 VAL A N 1
ATOM 550 C CA . VAL A 1 73 ? -1.733 -5.255 -8.928 1.00 94.38 73 VAL A CA 1
ATOM 551 C C . VAL A 1 73 ? -3.181 -4.853 -9.228 1.00 94.38 73 VAL A C 1
ATOM 553 O O . VAL A 1 73 ? -3.591 -3.765 -8.844 1.00 94.38 73 VAL A O 1
ATOM 556 N N . ARG A 1 74 ? -3.999 -5.749 -9.804 1.00 93.56 74 ARG A N 1
ATOM 557 C CA . ARG A 1 74 ? -5.449 -5.513 -9.969 1.00 93.56 74 ARG A CA 1
ATOM 558 C C . ARG A 1 74 ? -6.178 -5.318 -8.643 1.00 93.56 74 ARG A C 1
ATOM 560 O O . ARG A 1 74 ? -6.995 -4.416 -8.531 1.00 93.56 74 ARG A O 1
ATOM 567 N N . LYS A 1 75 ? -5.884 -6.140 -7.632 1.00 91.94 75 LYS A N 1
ATOM 568 C CA . LYS A 1 75 ? -6.490 -5.979 -6.298 1.00 91.94 75 LYS A CA 1
ATOM 569 C C . LYS A 1 75 ? -6.086 -4.661 -5.637 1.00 91.94 75 LYS A C 1
ATOM 571 O O . LYS A 1 75 ? -6.867 -4.103 -4.879 1.00 91.94 75 LYS A O 1
ATOM 576 N N . LEU A 1 76 ? -4.883 -4.176 -5.931 1.00 90.75 76 LEU A N 1
ATOM 577 C CA . LEU A 1 76 ? -4.360 -2.916 -5.412 1.00 90.75 76 LEU A CA 1
ATOM 578 C C . LEU A 1 76 ? -4.813 -1.689 -6.212 1.00 90.75 76 LEU A C 1
ATOM 580 O O . LEU A 1 76 ? -4.563 -0.572 -5.768 1.00 90.75 76 LEU A O 1
ATOM 584 N N . GLU A 1 77 ? -5.478 -1.862 -7.360 1.00 91.88 77 GLU A N 1
ATOM 585 C CA . GLU A 1 77 ? -5.882 -0.754 -8.232 1.00 91.88 77 GLU A CA 1
ATOM 586 C C . GLU A 1 77 ? -6.624 0.366 -7.489 1.00 91.88 77 GLU A C 1
ATOM 588 O O . GLU A 1 77 ? -6.219 1.518 -7.656 1.00 91.88 77 GLU A O 1
ATOM 593 N N . PRO A 1 78 ? -7.632 0.090 -6.632 1.00 86.88 78 PRO A N 1
ATOM 594 C CA . PRO A 1 78 ? -8.362 1.158 -5.952 1.00 86.88 78 PRO A CA 1
ATOM 595 C C . PRO A 1 78 ? -7.446 2.033 -5.089 1.00 86.88 78 PRO A C 1
ATOM 597 O O . PRO A 1 78 ? -7.558 3.258 -5.098 1.00 86.88 78 PRO A O 1
ATOM 600 N N . GLU A 1 79 ? -6.488 1.412 -4.401 1.00 85.31 79 GLU A N 1
ATOM 601 C CA . GLU A 1 79 ? -5.550 2.103 -3.517 1.00 85.31 79 GLU A CA 1
ATOM 602 C C . GLU A 1 79 ? -4.485 2.874 -4.307 1.00 85.31 79 GLU A C 1
ATOM 604 O O . GLU A 1 79 ? -4.201 4.038 -4.018 1.00 85.31 79 GLU A O 1
ATOM 609 N N . LEU A 1 80 ? -3.948 2.275 -5.372 1.00 88.88 80 LEU A N 1
ATOM 610 C CA . LEU A 1 80 ? -3.016 2.957 -6.273 1.00 88.88 80 LEU A CA 1
ATOM 611 C C . LEU A 1 80 ? -3.688 4.141 -6.982 1.00 88.88 80 LEU A C 1
ATOM 613 O O . LEU A 1 80 ? -3.064 5.186 -7.176 1.00 88.88 80 LEU A O 1
ATOM 617 N N . ARG A 1 81 ? -4.968 4.013 -7.348 1.00 87.56 81 ARG A N 1
ATOM 618 C CA . ARG A 1 81 ? -5.757 5.097 -7.949 1.00 87.56 81 ARG A CA 1
ATOM 619 C C . ARG A 1 81 ? -6.014 6.216 -6.940 1.00 87.56 81 ARG A C 1
ATOM 621 O O . ARG A 1 81 ? -5.811 7.378 -7.281 1.00 87.56 81 ARG A O 1
ATOM 628 N N . ARG A 1 82 ? -6.359 5.882 -5.689 1.00 84.44 82 ARG A N 1
ATOM 629 C CA . ARG A 1 82 ? -6.499 6.854 -4.586 1.00 84.44 82 ARG A CA 1
ATOM 630 C C . ARG A 1 82 ? -5.222 7.671 -4.392 1.00 84.44 82 ARG A C 1
ATOM 632 O O . ARG A 1 82 ? -5.290 8.892 -4.287 1.00 84.44 82 ARG A O 1
ATOM 639 N N . ARG A 1 83 ? -4.065 7.006 -4.375 1.00 84.75 83 ARG A N 1
ATOM 640 C CA . ARG A 1 83 ? -2.751 7.651 -4.234 1.00 84.75 83 ARG A CA 1
ATOM 641 C C . ARG A 1 83 ? -2.394 8.537 -5.432 1.00 84.75 83 ARG A C 1
ATOM 643 O O . ARG A 1 83 ? -1.864 9.628 -5.255 1.00 84.75 83 ARG A O 1
ATOM 650 N N . ALA A 1 84 ? -2.731 8.097 -6.644 1.00 84.62 84 ALA A N 1
ATOM 651 C CA . ALA A 1 84 ? -2.456 8.833 -7.879 1.00 84.62 84 ALA A CA 1
ATOM 652 C C . ALA A 1 84 ? -3.373 10.041 -8.119 1.00 84.62 84 ALA A C 1
ATOM 654 O O . ALA A 1 84 ? -2.969 10.967 -8.823 1.00 84.62 84 ALA A O 1
ATOM 655 N N . ALA A 1 85 ? -4.579 10.051 -7.534 1.00 71.81 85 ALA A N 1
ATOM 656 C CA . ALA A 1 85 ? -5.587 11.103 -7.717 1.00 71.81 85 ALA A CA 1
ATOM 657 C C . ALA A 1 85 ? -5.095 12.515 -7.340 1.00 71.81 85 ALA A C 1
ATOM 659 O O . ALA A 1 85 ? -5.737 13.507 -7.671 1.00 71.81 85 ALA A O 1
ATOM 660 N N . VAL A 1 86 ? -3.943 12.612 -6.672 1.00 60.28 86 VAL A N 1
ATOM 661 C CA . VAL A 1 86 ? -3.297 13.870 -6.296 1.00 60.28 86 VAL A CA 1
ATOM 662 C C . VAL A 1 86 ? -2.474 14.484 -7.445 1.00 60.28 86 VAL A C 1
ATOM 664 O O . VAL A 1 86 ? -2.183 15.675 -7.374 1.00 60.28 86 VAL A O 1
ATOM 667 N N . GLN A 1 87 ? -2.075 13.732 -8.488 1.00 57.56 87 GLN A N 1
ATOM 668 C CA . GLN A 1 87 ? -0.936 14.166 -9.320 1.00 57.56 87 GLN A CA 1
ATOM 669 C C . GLN A 1 87 ? -1.049 14.075 -10.854 1.00 57.56 87 GLN A C 1
ATOM 671 O O . GLN A 1 87 ? -0.350 14.852 -11.502 1.00 57.56 87 GLN A O 1
ATOM 676 N N . GLN A 1 88 ? -1.845 13.194 -11.487 1.00 61.34 88 GLN A N 1
ATOM 677 C CA . GLN A 1 88 ? -1.711 12.986 -12.950 1.00 61.34 88 GLN A CA 1
ATOM 678 C C . GLN A 1 88 ? -3.003 12.645 -13.729 1.00 61.34 88 GLN A C 1
ATOM 680 O O . GLN A 1 88 ? -3.933 12.082 -13.159 1.00 61.34 88 GLN A O 1
ATOM 685 N N . PRO A 1 89 ? -3.058 12.947 -15.049 1.00 67.69 89 PRO A N 1
ATOM 686 C CA . PRO A 1 89 ? -4.187 12.604 -15.920 1.00 67.69 89 PRO A CA 1
ATOM 687 C C . PRO A 1 89 ? -4.318 11.091 -16.178 1.00 67.69 89 PRO A C 1
ATOM 689 O O . PRO A 1 89 ? -3.317 10.393 -16.363 1.00 67.69 89 PRO A O 1
ATOM 692 N N . ASP A 1 90 ? -5.563 10.612 -16.304 1.00 74.06 90 ASP A N 1
ATOM 693 C CA . ASP A 1 90 ? -5.940 9.184 -16.379 1.00 74.06 90 ASP A CA 1
ATOM 694 C C . ASP A 1 90 ? -5.121 8.354 -17.385 1.00 74.06 90 ASP A C 1
ATOM 696 O O . ASP A 1 90 ? -4.722 7.226 -17.108 1.00 74.06 90 ASP A O 1
ATOM 700 N N . ARG A 1 91 ? -4.773 8.927 -18.546 1.00 78.50 91 ARG A N 1
ATOM 701 C CA . ARG A 1 91 ? -4.014 8.207 -19.587 1.00 78.50 91 ARG A CA 1
ATOM 702 C C . ARG A 1 91 ? -2.590 7.829 -19.176 1.00 78.50 91 ARG A C 1
ATOM 704 O O . ARG A 1 91 ? -2.049 6.864 -19.721 1.00 78.50 91 ARG A O 1
ATOM 711 N N . VAL A 1 92 ? -1.945 8.606 -18.304 1.00 85.38 92 VAL A N 1
ATOM 712 C CA . VAL A 1 92 ? -0.595 8.271 -17.817 1.00 85.38 92 VAL A CA 1
ATOM 713 C C . VAL A 1 92 ? -0.688 7.204 -16.735 1.00 85.38 92 VAL A C 1
ATOM 715 O O . VAL A 1 92 ? 0.099 6.256 -16.765 1.00 85.38 92 VAL A O 1
ATOM 718 N N . TYR A 1 93 ? -1.706 7.302 -15.874 1.00 89.81 93 TYR A N 1
ATOM 719 C CA . TYR A 1 93 ? -2.028 6.276 -14.889 1.00 89.81 93 TYR A CA 1
ATOM 720 C C . TYR A 1 93 ? -2.226 4.911 -15.551 1.00 89.81 93 TYR A C 1
ATOM 722 O O . TYR A 1 93 ? -1.501 3.979 -15.215 1.00 89.81 93 TYR A O 1
ATOM 730 N N . ASP A 1 94 ? -3.123 4.800 -16.537 1.00 91.19 94 ASP A N 1
ATOM 731 C CA . ASP A 1 94 ? -3.462 3.505 -17.143 1.00 91.19 94 ASP A CA 1
ATOM 732 C C . ASP A 1 94 ? -2.229 2.829 -17.766 1.00 91.19 94 ASP A C 1
ATOM 734 O O . ASP A 1 94 ? -1.983 1.641 -17.556 1.00 91.19 94 ASP A O 1
ATOM 738 N N . LYS A 1 95 ? -1.386 3.598 -18.473 1.00 92.44 95 LYS A N 1
ATOM 739 C CA . LYS A 1 95 ? -0.146 3.083 -19.081 1.00 92.44 95 LYS A CA 1
ATOM 740 C C . LYS A 1 95 ? 0.868 2.618 -18.041 1.00 92.44 95 LYS A C 1
ATOM 742 O O . LYS A 1 95 ? 1.493 1.572 -18.229 1.00 92.44 95 LYS A O 1
ATOM 747 N N . ALA A 1 96 ? 1.068 3.399 -16.982 1.00 92.31 96 ALA A N 1
ATOM 748 C CA . ALA A 1 96 ? 1.982 3.041 -15.905 1.00 92.31 96 ALA A CA 1
ATOM 749 C C . ALA A 1 96 ? 1.458 1.839 -15.111 1.00 92.31 96 ALA A C 1
ATOM 751 O O . ALA A 1 96 ? 2.232 0.953 -14.760 1.00 92.31 96 ALA A O 1
ATOM 752 N N . PHE A 1 97 ? 0.146 1.769 -14.884 1.00 94.31 97 PHE A N 1
ATOM 753 C CA . PHE A 1 97 ? -0.506 0.684 -14.160 1.00 94.31 97 PHE A CA 1
ATOM 754 C C . PHE A 1 97 ? -0.368 -0.630 -14.927 1.00 94.31 97 PHE A C 1
ATOM 756 O O . PHE A 1 97 ? 0.018 -1.654 -14.365 1.00 94.31 97 PHE A O 1
ATOM 763 N N . ASP A 1 98 ? -0.576 -0.594 -16.240 1.00 94.31 98 ASP A N 1
ATOM 764 C CA . ASP A 1 98 ? -0.355 -1.750 -17.099 1.00 94.31 98 ASP A CA 1
ATOM 765 C C . ASP A 1 98 ? 1.120 -2.173 -17.163 1.00 94.31 98 ASP A C 1
ATOM 767 O O . ASP A 1 98 ? 1.420 -3.370 -17.158 1.00 94.31 98 ASP A O 1
ATOM 771 N N . ALA A 1 99 ? 2.048 -1.211 -17.191 1.00 94.12 99 ALA A N 1
ATOM 772 C CA . ALA A 1 99 ? 3.483 -1.489 -17.124 1.00 94.12 99 ALA A CA 1
ATOM 773 C C . ALA A 1 99 ? 3.874 -2.126 -15.778 1.00 94.12 99 ALA A C 1
ATOM 775 O O . ALA A 1 99 ? 4.626 -3.099 -15.754 1.00 94.12 99 ALA A O 1
ATOM 776 N N . LEU A 1 100 ? 3.317 -1.646 -14.664 1.00 94.50 100 LEU A N 1
ATOM 777 C CA . LEU A 1 100 ? 3.488 -2.241 -13.338 1.00 94.50 100 LEU A CA 1
ATOM 778 C C . LEU A 1 100 ? 2.936 -3.668 -13.291 1.00 94.50 100 LEU A C 1
ATOM 780 O O . LEU A 1 100 ? 3.604 -4.586 -12.820 1.00 94.50 100 LEU A O 1
ATOM 784 N N . ARG A 1 101 ? 1.735 -3.873 -13.834 1.00 95.12 101 ARG A N 1
ATOM 785 C CA . ARG A 1 101 ? 1.051 -5.169 -13.876 1.00 95.12 101 ARG A CA 1
ATOM 786 C C . ARG A 1 101 ? 1.840 -6.224 -14.654 1.00 95.12 101 ARG A C 1
ATOM 788 O O . ARG A 1 101 ? 1.832 -7.391 -14.260 1.00 95.12 101 ARG A O 1
ATOM 795 N N . ARG A 1 102 ? 2.505 -5.828 -15.746 1.00 93.25 102 ARG A N 1
ATOM 796 C CA . ARG A 1 102 ? 3.371 -6.709 -16.552 1.00 93.25 102 ARG A CA 1
ATOM 797 C C . ARG A 1 102 ? 4.781 -6.869 -15.983 1.00 93.25 102 ARG A C 1
ATOM 799 O O . ARG A 1 102 ? 5.426 -7.869 -16.273 1.00 93.25 102 ARG A O 1
ATOM 806 N N . GLY A 1 103 ? 5.234 -5.944 -15.137 1.00 90.75 103 GLY A N 1
ATOM 807 C CA . GLY A 1 103 ? 6.612 -5.914 -14.641 1.00 90.75 103 GLY A CA 1
ATOM 808 C C . GLY A 1 103 ? 7.568 -5.051 -15.449 1.00 90.75 103 GLY A C 1
ATOM 809 O O . GLY A 1 103 ? 8.748 -5.007 -15.129 1.00 90.75 103 GLY A O 1
ATOM 810 N N . ASP A 1 104 ? 7.082 -4.352 -16.471 1.00 91.75 104 ASP A N 1
ATOM 811 C CA . ASP A 1 104 ? 7.906 -3.466 -17.298 1.00 91.75 104 ASP A CA 1
ATOM 812 C C . ASP A 1 104 ? 8.383 -2.243 -16.497 1.00 91.75 104 ASP A C 1
ATOM 814 O O . ASP A 1 104 ? 9.423 -1.663 -16.796 1.00 91.75 104 ASP A O 1
ATOM 818 N N . LEU A 1 105 ? 7.596 -1.827 -15.496 1.00 91.19 105 LEU A N 1
ATOM 819 C CA . LEU A 1 105 ? 7.905 -0.673 -14.649 1.00 91.19 105 LEU A CA 1
ATOM 820 C C . LEU A 1 105 ? 8.792 -1.040 -13.455 1.00 91.19 105 LEU A C 1
ATOM 822 O O . LEU A 1 105 ? 9.696 -0.290 -13.109 1.00 91.19 105 LEU A O 1
ATOM 826 N N . LEU A 1 106 ? 8.506 -2.184 -12.828 1.00 90.62 106 LEU A N 1
ATOM 827 C CA . LEU A 1 106 ? 9.203 -2.719 -11.660 1.00 90.62 106 LEU A CA 1
ATOM 828 C C . LEU A 1 106 ? 9.446 -4.219 -11.904 1.00 90.62 106 LEU A C 1
ATOM 830 O O . LEU A 1 106 ? 8.566 -5.031 -11.604 1.00 90.62 106 LEU A O 1
ATOM 834 N N . PRO A 1 107 ? 10.592 -4.599 -12.499 1.00 87.94 107 PRO A N 1
ATOM 835 C CA . PRO A 1 107 ? 10.819 -5.978 -12.931 1.00 87.94 107 PRO A CA 1
ATOM 836 C C . PRO A 1 107 ? 11.083 -6.937 -11.768 1.00 87.94 107 PRO A C 1
ATOM 838 O O . PRO A 1 107 ? 10.675 -8.097 -11.839 1.00 87.94 107 PRO A O 1
ATOM 841 N N . ASP A 1 108 ? 11.704 -6.463 -10.686 1.00 88.69 108 ASP A N 1
ATOM 842 C CA . ASP A 1 108 ? 11.991 -7.264 -9.495 1.00 88.69 108 ASP A CA 1
ATOM 843 C C . ASP A 1 108 ? 10.805 -7.278 -8.517 1.00 88.69 108 ASP A C 1
ATOM 845 O O . ASP A 1 108 ? 10.471 -6.268 -7.891 1.00 88.69 108 ASP A O 1
ATOM 849 N N . ASP A 1 109 ? 10.193 -8.452 -8.341 1.00 88.44 109 ASP A N 1
ATOM 850 C CA . ASP A 1 109 ? 9.103 -8.655 -7.384 1.00 88.44 109 ASP A CA 1
ATOM 851 C C . ASP A 1 109 ? 9.534 -8.479 -5.926 1.00 88.44 109 ASP A C 1
ATOM 853 O O . ASP A 1 109 ? 8.712 -8.093 -5.091 1.00 88.44 109 ASP A O 1
ATOM 857 N N . ARG A 1 110 ? 10.812 -8.708 -5.595 1.00 83.81 110 ARG A N 1
ATOM 858 C CA . ARG A 1 110 ? 11.313 -8.471 -4.233 1.00 83.81 110 ARG A CA 1
ATOM 859 C C . ARG A 1 110 ? 11.313 -6.981 -3.921 1.00 83.81 110 ARG A C 1
ATOM 861 O O . ARG A 1 110 ? 10.861 -6.581 -2.847 1.00 83.81 110 ARG A O 1
ATOM 868 N N . ALA A 1 111 ? 11.767 -6.159 -4.862 1.00 85.25 111 ALA A N 1
ATOM 869 C CA . ALA A 1 111 ? 11.691 -4.711 -4.741 1.00 85.25 111 ALA A CA 1
ATOM 870 C C . ALA A 1 111 ? 10.236 -4.210 -4.727 1.00 85.25 111 ALA A C 1
ATOM 872 O O . ALA A 1 111 ? 9.895 -3.379 -3.886 1.00 85.25 111 ALA A O 1
ATOM 873 N N . LEU A 1 112 ? 9.356 -4.768 -5.572 1.00 88.88 112 LEU A N 1
ATOM 874 C CA . LEU A 1 112 ? 7.922 -4.451 -5.551 1.00 88.88 112 LEU A CA 1
ATOM 875 C C . LEU A 1 112 ? 7.298 -4.724 -4.175 1.00 88.88 112 LEU A C 1
ATOM 877 O O . LEU A 1 112 ? 6.577 -3.880 -3.652 1.00 88.88 112 LEU A O 1
ATOM 881 N N . ILE A 1 113 ? 7.602 -5.864 -3.552 1.00 86.12 113 ILE A N 1
ATOM 882 C CA . ILE A 1 113 ? 7.132 -6.181 -2.196 1.00 86.12 113 ILE A CA 1
ATOM 883 C C . ILE A 1 113 ? 7.623 -5.145 -1.186 1.00 86.12 113 ILE A C 1
ATOM 885 O O . ILE A 1 113 ? 6.840 -4.685 -0.358 1.00 86.12 113 ILE A O 1
ATOM 889 N N . ARG A 1 114 ? 8.901 -4.759 -1.245 1.00 82.81 114 ARG A N 1
ATOM 890 C CA . ARG A 1 114 ? 9.460 -3.760 -0.321 1.00 82.81 114 ARG A CA 1
ATOM 891 C C . ARG A 1 114 ? 8.772 -2.404 -0.462 1.00 82.81 114 ARG A C 1
ATOM 893 O O . ARG A 1 114 ? 8.481 -1.783 0.554 1.00 82.81 114 ARG A O 1
ATOM 900 N N . LEU A 1 115 ? 8.458 -1.990 -1.687 1.00 85.31 115 LEU A N 1
ATOM 901 C CA . LEU A 1 115 ? 7.694 -0.772 -1.967 1.00 85.31 115 LEU A CA 1
ATOM 902 C C . LEU A 1 115 ? 6.243 -0.879 -1.463 1.00 85.31 115 LEU A C 1
ATOM 904 O O . LEU A 1 115 ? 5.748 0.024 -0.794 1.00 85.31 115 LEU A O 1
ATOM 908 N N . LEU A 1 116 ? 5.568 -2.004 -1.722 1.00 85.56 116 LEU A N 1
ATOM 909 C CA . LEU A 1 116 ? 4.179 -2.236 -1.304 1.00 85.56 116 LEU A CA 1
ATOM 910 C C . LEU A 1 116 ? 4.005 -2.286 0.214 1.00 85.56 116 LEU A C 1
ATOM 912 O O . LEU A 1 116 ? 3.012 -1.786 0.738 1.00 85.56 116 LEU A O 1
ATOM 916 N N . LEU A 1 117 ? 4.969 -2.878 0.916 1.00 79.62 117 LEU A N 1
ATOM 917 C CA . LEU A 1 117 ? 4.976 -2.949 2.377 1.00 79.62 117 LEU A CA 1
ATOM 918 C C . LEU A 1 117 ? 5.466 -1.648 3.031 1.00 79.62 117 LEU A C 1
ATOM 920 O O . LEU A 1 117 ? 5.478 -1.555 4.257 1.00 79.62 117 LEU A O 1
ATOM 924 N N . GLY A 1 118 ? 5.868 -0.653 2.233 1.00 77.69 118 GLY A N 1
ATOM 925 C CA . GLY A 1 118 ? 6.383 0.626 2.719 1.00 77.69 118 GLY A CA 1
ATOM 926 C C . GLY A 1 118 ? 7.780 0.536 3.334 1.00 77.69 118 GLY A C 1
ATOM 927 O O . GLY A 1 118 ? 8.203 1.474 4.008 1.00 77.69 118 GLY A O 1
ATOM 928 N N . TYR A 1 119 ? 8.499 -0.571 3.106 1.00 76.94 119 TYR A N 1
ATOM 929 C CA . TYR A 1 119 ? 9.888 -0.704 3.537 1.00 76.94 119 TYR A CA 1
ATOM 930 C C . TYR A 1 119 ? 10.822 0.207 2.759 1.00 76.94 119 TYR A C 1
ATOM 932 O O . TYR A 1 119 ? 11.784 0.717 3.330 1.00 76.94 119 TYR A O 1
ATOM 940 N N . TRP A 1 120 ? 10.520 0.383 1.475 1.00 81.81 120 TRP A N 1
ATOM 941 C CA . TRP A 1 120 ? 11.211 1.278 0.562 1.00 81.81 120 TRP A CA 1
ATOM 942 C C . TRP A 1 120 ? 10.270 2.384 0.095 1.00 81.81 120 TRP A C 1
ATOM 944 O O . TRP A 1 120 ? 9.081 2.154 -0.141 1.00 81.81 120 TRP A O 1
ATOM 954 N N . SER A 1 121 ? 10.837 3.569 -0.069 1.00 83.19 121 SER A N 1
ATOM 955 C CA . SER A 1 121 ? 10.360 4.601 -0.983 1.00 83.19 121 SER A CA 1
ATOM 956 C C . SER A 1 121 ? 10.897 4.349 -2.400 1.00 83.19 121 SER A C 1
ATOM 958 O O . SER A 1 121 ? 11.771 3.504 -2.619 1.00 83.19 121 SER A O 1
ATOM 960 N N . THR A 1 122 ? 10.411 5.109 -3.380 1.00 85.06 122 THR A N 1
ATOM 961 C CA . THR A 1 122 ? 11.020 5.137 -4.721 1.00 85.06 122 THR A CA 1
ATOM 962 C C . THR A 1 122 ? 12.487 5.559 -4.697 1.00 85.06 122 THR A C 1
ATOM 964 O O . THR A 1 122 ? 13.271 5.045 -5.492 1.00 85.06 122 THR A O 1
ATOM 967 N N . ASP A 1 123 ? 12.872 6.437 -3.768 1.00 83.81 123 ASP A N 1
ATOM 968 C CA . ASP A 1 123 ? 14.251 6.909 -3.635 1.00 83.81 123 ASP A CA 1
ATOM 969 C C . ASP A 1 123 ? 15.181 5.808 -3.121 1.00 83.81 123 ASP A C 1
ATOM 971 O O . ASP A 1 123 ? 16.265 5.604 -3.673 1.00 83.81 123 ASP A O 1
ATOM 975 N N . ASP A 1 124 ? 14.722 5.018 -2.147 1.00 82.44 124 ASP A N 1
ATOM 976 C CA . ASP A 1 124 ? 15.453 3.833 -1.682 1.00 82.44 124 ASP A CA 1
ATOM 977 C C . ASP A 1 124 ? 15.656 2.835 -2.827 1.00 82.44 124 ASP A C 1
ATOM 979 O O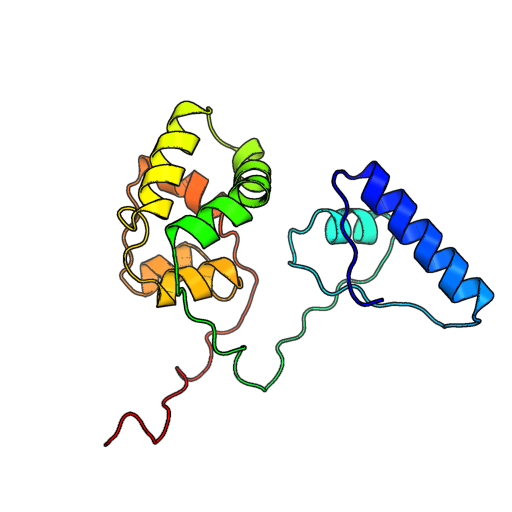 . ASP A 1 124 ? 16.733 2.257 -2.993 1.00 82.44 124 ASP A O 1
ATOM 983 N N . ALA A 1 125 ? 14.636 2.659 -3.669 1.00 82.94 125 ALA A N 1
ATOM 984 C CA . ALA A 1 125 ? 14.733 1.764 -4.810 1.00 82.94 125 ALA A CA 1
ATOM 985 C C . ALA A 1 125 ? 15.786 2.235 -5.834 1.00 82.94 125 ALA A C 1
ATOM 987 O O . ALA A 1 125 ? 16.515 1.393 -6.370 1.00 82.94 125 ALA A O 1
ATOM 988 N N . TYR A 1 126 ? 15.934 3.549 -6.063 1.00 85.25 126 TYR A N 1
ATOM 989 C CA . TYR A 1 126 ? 17.005 4.093 -6.915 1.00 85.25 126 TYR A CA 1
ATOM 990 C C . TYR A 1 126 ? 18.399 3.795 -6.358 1.00 85.25 126 TYR A C 1
ATOM 992 O O . TYR A 1 126 ? 19.285 3.399 -7.118 1.00 85.25 126 TYR A O 1
ATOM 1000 N N . VAL A 1 127 ? 18.595 3.918 -5.040 1.00 83.06 127 VAL A N 1
ATOM 1001 C CA . VAL A 1 127 ? 19.869 3.561 -4.381 1.00 83.06 127 VAL A CA 1
ATOM 1002 C C . VAL A 1 127 ? 20.217 2.086 -4.609 1.00 83.06 127 VAL A C 1
ATOM 1004 O O . VAL A 1 127 ? 21.386 1.730 -4.750 1.00 83.06 127 VAL A O 1
ATOM 1007 N N . HIS A 1 128 ? 19.204 1.228 -4.721 1.00 80.31 128 HIS A N 1
ATOM 1008 C CA . HIS A 1 128 ? 19.356 -0.192 -5.027 1.00 80.31 128 HIS A CA 1
ATOM 1009 C C . HIS A 1 128 ? 19.394 -0.521 -6.534 1.00 80.31 128 HIS A C 1
ATOM 1011 O O . HIS A 1 128 ? 19.262 -1.687 -6.910 1.00 80.31 128 HIS A O 1
ATOM 1017 N N . GLY A 1 129 ? 19.616 0.477 -7.397 1.00 82.12 129 GLY A N 1
ATOM 1018 C CA . GLY A 1 129 ? 19.849 0.291 -8.834 1.00 82.12 129 GLY A CA 1
ATOM 1019 C C . GLY A 1 129 ? 18.583 0.134 -9.676 1.00 82.12 129 GLY A C 1
ATOM 1020 O O . GLY A 1 129 ? 18.671 -0.175 -10.866 1.00 82.12 129 GLY A O 1
ATOM 1021 N N . MET A 1 130 ? 17.402 0.350 -9.094 1.00 85.81 130 MET A N 1
ATOM 1022 C CA . MET A 1 130 ? 16.166 0.428 -9.866 1.00 85.81 130 MET A CA 1
ATOM 1023 C C . MET A 1 130 ? 16.169 1.688 -10.737 1.00 85.81 130 MET A C 1
ATOM 1025 O O . MET A 1 130 ? 16.679 2.725 -10.331 1.00 85.81 130 MET A O 1
ATOM 1029 N N . SER A 1 131 ? 15.571 1.621 -11.926 1.00 87.81 131 SER A N 1
ATOM 1030 C CA . SER A 1 131 ? 15.396 2.781 -12.800 1.00 87.81 131 SER A CA 1
ATOM 1031 C C . SER A 1 131 ? 13.939 2.885 -13.224 1.00 87.81 131 SER A C 1
ATOM 1033 O O . SER A 1 131 ? 13.390 1.964 -13.826 1.00 87.81 131 SER A O 1
ATOM 1035 N N . ILE A 1 132 ? 13.311 4.011 -12.892 1.00 86.94 132 ILE A N 1
ATOM 1036 C CA . ILE A 1 132 ? 11.931 4.329 -13.258 1.00 86.94 132 ILE A CA 1
ATOM 1037 C C . ILE A 1 132 ? 11.988 5.427 -14.329 1.00 86.94 132 ILE A C 1
ATOM 1039 O O . ILE A 1 132 ? 12.649 6.452 -14.110 1.00 86.94 132 ILE A O 1
ATOM 1043 N N . PRO A 1 133 ? 11.306 5.251 -15.479 1.00 88.69 133 PRO A N 1
ATOM 1044 C CA . PRO A 1 133 ? 11.235 6.277 -16.513 1.00 88.69 133 PRO A CA 1
ATOM 1045 C C . PRO A 1 133 ? 10.759 7.615 -15.948 1.00 88.69 133 PRO A C 1
ATOM 1047 O O . PRO A 1 133 ? 9.781 7.655 -15.206 1.00 88.69 133 PRO A O 1
ATOM 1050 N N . GLU A 1 134 ? 11.408 8.711 -16.348 1.00 86.56 134 GLU A N 1
ATOM 1051 C CA . GLU A 1 134 ? 11.183 10.052 -15.785 1.00 86.56 134 GLU A CA 1
ATOM 1052 C C . GLU A 1 134 ? 9.704 10.462 -15.766 1.00 86.56 134 GLU A C 1
ATOM 1054 O O . GLU A 1 134 ? 9.183 10.896 -14.744 1.00 86.56 134 GLU A O 1
ATOM 1059 N N . ARG A 1 135 ? 8.986 10.171 -16.857 1.00 87.38 135 ARG A N 1
ATOM 1060 C CA . ARG A 1 135 ? 7.541 10.417 -17.004 1.00 87.38 135 ARG A CA 1
ATOM 1061 C C . ARG A 1 135 ? 6.641 9.735 -15.960 1.00 87.38 135 ARG A C 1
ATOM 1063 O O . ARG A 1 135 ? 5.472 10.090 -15.864 1.00 87.38 135 ARG A O 1
ATOM 1070 N N . TYR A 1 136 ? 7.137 8.724 -15.248 1.00 89.06 136 TYR A N 1
ATOM 1071 C CA . TYR A 1 136 ? 6.387 7.968 -14.241 1.00 89.06 136 TYR A CA 1
ATOM 1072 C C . TYR A 1 136 ? 6.893 8.207 -12.817 1.00 89.06 136 TYR A C 1
ATOM 1074 O O 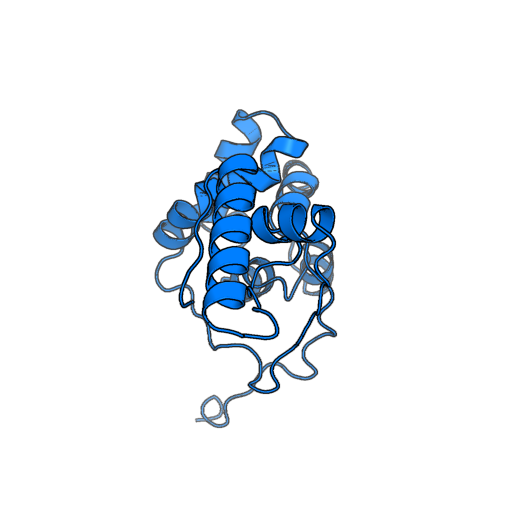. TYR A 1 136 ? 6.345 7.612 -11.894 1.00 89.06 136 TYR A O 1
ATOM 1082 N N . ARG A 1 137 ? 7.919 9.047 -12.614 1.00 87.06 137 ARG A N 1
ATOM 1083 C CA . ARG A 1 137 ? 8.544 9.231 -11.296 1.00 87.06 137 ARG A CA 1
ATOM 1084 C C . ARG A 1 137 ? 7.550 9.705 -10.251 1.00 87.06 137 ARG A C 1
ATOM 1086 O O . ARG A 1 137 ? 7.349 8.994 -9.277 1.00 87.06 137 ARG A O 1
ATOM 1093 N N . ASP A 1 138 ? 6.880 10.825 -10.503 1.00 86.00 138 ASP A N 1
ATOM 1094 C CA . ASP A 1 138 ? 5.928 11.410 -9.552 1.00 86.00 138 ASP A CA 1
ATOM 1095 C C . ASP A 1 138 ? 4.798 10.430 -9.214 1.00 86.00 138 ASP A C 1
ATOM 1097 O O . ASP A 1 138 ? 4.461 10.216 -8.052 1.00 86.00 138 ASP A O 1
ATOM 1101 N N . LEU A 1 139 ? 4.288 9.733 -10.234 1.00 89.81 139 LEU A N 1
ATOM 1102 C CA . LEU A 1 139 ? 3.262 8.711 -10.065 1.00 89.81 139 LEU A CA 1
ATOM 1103 C C . LEU A 1 139 ? 3.746 7.535 -9.201 1.00 89.81 139 LEU A C 1
ATOM 1105 O O . LEU A 1 139 ? 3.023 7.096 -8.308 1.00 89.81 139 LEU A O 1
ATOM 1109 N N . CYS A 1 140 ? 4.961 7.034 -9.431 1.00 89.38 140 CYS A N 1
ATOM 1110 C CA . CYS A 1 140 ? 5.551 5.980 -8.607 1.00 89.38 140 CYS A CA 1
ATOM 1111 C C . CYS A 1 140 ? 5.803 6.455 -7.172 1.00 89.38 140 CYS A C 1
ATOM 1113 O O . CYS A 1 140 ? 5.538 5.697 -6.240 1.00 89.38 140 CYS A O 1
ATOM 1115 N N . THR A 1 141 ? 6.262 7.693 -6.979 1.00 87.75 141 THR A N 1
ATOM 1116 C CA . THR A 1 141 ? 6.447 8.290 -5.648 1.00 87.75 141 THR A CA 1
ATOM 1117 C C . THR A 1 141 ? 5.112 8.378 -4.912 1.00 87.75 141 THR A C 1
ATOM 1119 O O . THR A 1 141 ? 5.031 8.050 -3.730 1.00 87.75 141 THR A O 1
ATOM 1122 N N . ALA A 1 142 ? 4.037 8.748 -5.613 1.00 86.62 142 ALA A N 1
ATOM 1123 C CA . ALA A 1 142 ? 2.692 8.763 -5.050 1.00 86.62 142 ALA A CA 1
ATOM 1124 C C . ALA A 1 142 ? 2.200 7.351 -4.692 1.00 86.62 142 ALA A C 1
ATOM 1126 O O . ALA A 1 142 ? 1.618 7.153 -3.627 1.00 86.62 142 ALA A O 1
ATOM 1127 N N . TRP A 1 143 ? 2.437 6.353 -5.549 1.00 89.12 143 TRP A N 1
ATOM 1128 C CA . TRP A 1 143 ? 2.064 4.957 -5.288 1.00 89.12 143 TRP A CA 1
ATOM 1129 C C . TRP A 1 143 ? 2.821 4.325 -4.125 1.00 89.12 143 TRP A C 1
ATOM 1131 O O . TRP A 1 143 ? 2.233 3.530 -3.383 1.00 89.12 143 TRP A O 1
ATOM 1141 N N . PHE A 1 144 ? 4.093 4.678 -3.966 1.00 87.38 144 PHE A N 1
ATOM 1142 C CA . PHE A 1 144 ? 5.001 4.104 -2.979 1.00 87.38 144 PHE A CA 1
ATOM 1143 C C . PHE 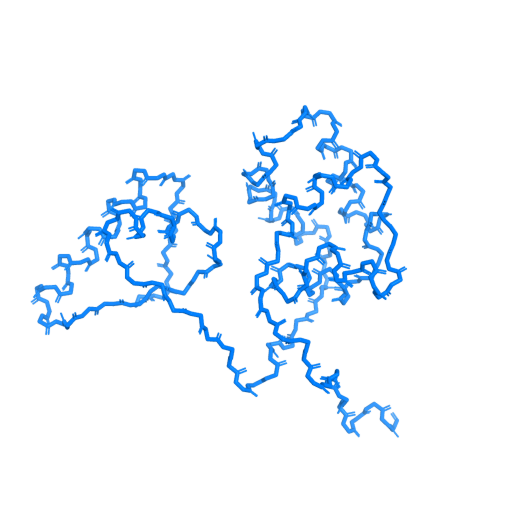A 1 144 ? 5.642 5.222 -2.143 1.00 87.38 144 PHE A C 1
ATOM 114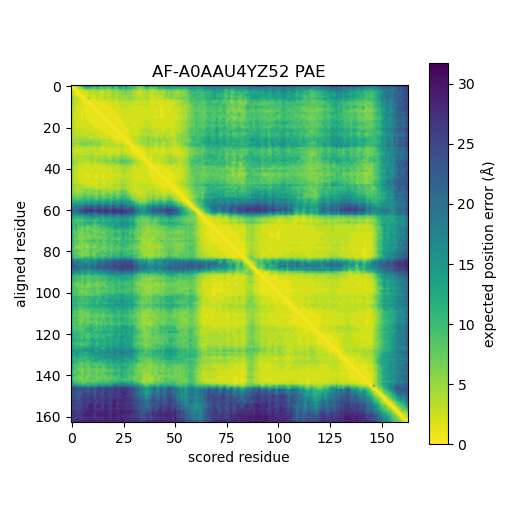5 O O . PHE A 1 144 ? 6.850 5.451 -2.235 1.00 87.38 144 PHE A O 1
ATOM 1152 N N . PRO A 1 145 ? 4.850 5.911 -1.297 1.00 76.81 145 PRO A N 1
ATOM 1153 C CA . PRO A 1 145 ? 5.326 7.064 -0.529 1.00 76.81 145 PRO A CA 1
ATOM 1154 C C . PRO A 1 145 ? 6.391 6.700 0.518 1.00 76.81 145 PRO A C 1
ATOM 1156 O O . PRO A 1 145 ? 7.020 7.581 1.098 1.00 76.81 145 PRO A O 1
ATOM 1159 N N . GLY A 1 146 ? 6.602 5.405 0.771 1.00 74.06 146 GLY A N 1
ATOM 1160 C CA . GLY A 1 146 ? 7.494 4.919 1.814 1.00 74.06 146 GLY A CA 1
ATOM 1161 C C . GLY A 1 146 ? 7.003 5.289 3.215 1.00 74.06 146 GLY A C 1
ATOM 1162 O O . GLY A 1 146 ? 5.866 5.719 3.422 1.00 74.06 146 GLY A O 1
ATOM 1163 N N . GLY A 1 147 ? 7.865 5.079 4.207 1.00 56.09 147 GLY A N 1
ATOM 1164 C CA . GLY A 1 147 ? 7.515 5.359 5.595 1.00 56.09 147 GLY A CA 1
ATOM 1165 C C . GLY A 1 147 ? 8.509 4.816 6.610 1.00 56.09 147 GLY A C 1
ATOM 1166 O O . GLY A 1 147 ? 8.124 4.044 7.478 1.00 56.09 147 GLY A O 1
ATOM 1167 N N . GLY A 1 148 ? 9.771 5.245 6.537 1.00 53.34 148 GLY A N 1
ATOM 1168 C CA . GLY A 1 148 ? 10.644 5.353 7.714 1.00 53.34 148 GLY A CA 1
ATOM 1169 C C . GLY A 1 148 ? 11.171 4.067 8.360 1.00 53.34 148 GLY A C 1
ATOM 1170 O O . GLY A 1 148 ? 11.573 4.111 9.521 1.00 53.34 148 GLY A O 1
ATOM 1171 N N . THR A 1 149 ? 11.201 2.924 7.675 1.00 45.25 149 THR A N 1
ATOM 1172 C CA . THR A 1 149 ? 12.027 1.797 8.143 1.00 45.25 149 THR A CA 1
ATOM 1173 C C . THR A 1 149 ? 13.495 2.177 7.997 1.00 45.25 149 THR A C 1
ATOM 1175 O O . THR A 1 149 ? 13.949 2.435 6.886 1.00 45.25 149 THR A O 1
ATOM 1178 N N . GLN A 1 150 ? 14.264 2.155 9.090 1.00 44.16 150 GLN A N 1
ATOM 1179 C CA . GLN A 1 150 ? 15.709 1.961 8.955 1.00 44.16 150 GLN A CA 1
ATOM 1180 C C . GLN A 1 150 ? 15.922 0.717 8.092 1.00 44.16 150 GLN A C 1
ATOM 1182 O O . GLN A 1 150 ? 15.233 -0.289 8.301 1.00 44.16 150 GLN A O 1
ATOM 1187 N N . SER A 1 151 ? 16.826 0.808 7.112 1.00 45.47 151 SER A N 1
ATOM 1188 C CA . SER A 1 151 ? 17.248 -0.313 6.276 1.00 45.47 151 SER A CA 1
ATOM 1189 C C . SER A 1 151 ? 17.323 -1.569 7.133 1.00 45.47 151 SER A C 1
ATOM 1191 O O . SER A 1 151 ? 18.014 -1.560 8.154 1.00 45.47 151 SER A O 1
ATOM 1193 N N . LEU A 1 152 ? 16.578 -2.621 6.768 1.00 42.78 152 LEU A N 1
ATOM 1194 C CA . LEU A 1 152 ? 16.677 -3.902 7.464 1.00 42.78 152 LEU A CA 1
ATOM 1195 C C . LEU A 1 152 ? 18.175 -4.229 7.561 1.00 42.78 152 LEU A C 1
ATOM 1197 O O . LEU A 1 152 ? 18.824 -4.284 6.512 1.00 42.78 152 LEU A O 1
ATOM 1201 N N . PRO A 1 153 ? 18.748 -4.395 8.769 1.00 41.03 153 PRO A N 1
ATOM 1202 C CA . PRO A 1 153 ? 20.200 -4.478 8.949 1.00 41.03 153 PRO A CA 1
ATOM 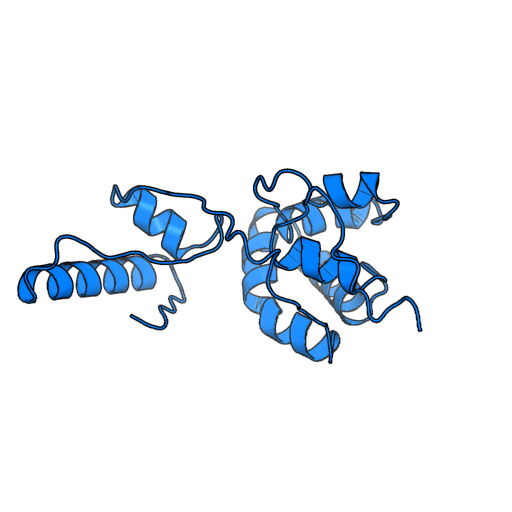1203 C C . PRO A 1 153 ? 20.813 -5.700 8.258 1.00 41.03 153 PRO A C 1
ATOM 1205 O O . PRO A 1 153 ? 22.026 -5.885 8.253 1.00 41.03 153 PRO A O 1
ATOM 1208 N N . THR A 1 154 ? 19.990 -6.565 7.670 1.00 39.59 154 THR A N 1
ATOM 1209 C CA . THR A 1 154 ? 20.426 -7.663 6.823 1.00 39.59 154 THR A CA 1
ATOM 1210 C C . THR A 1 154 ? 19.238 -8.127 5.979 1.00 39.59 154 THR A C 1
ATOM 1212 O O . THR A 1 154 ? 18.143 -8.293 6.528 1.00 39.59 154 THR A O 1
ATOM 1215 N N . PRO A 1 155 ? 19.388 -8.371 4.662 1.00 42.44 155 PRO A N 1
ATOM 1216 C CA . PRO A 1 155 ? 18.465 -9.272 3.990 1.00 42.44 155 PRO A CA 1
ATOM 1217 C C . PRO A 1 155 ? 18.498 -10.597 4.755 1.00 42.44 155 PRO A C 1
ATOM 1219 O O . PRO A 1 155 ? 19.573 -11.103 5.075 1.00 42.44 155 PRO A O 1
ATOM 1222 N N . TYR A 1 156 ? 17.328 -11.123 5.100 1.00 41.72 156 TYR A N 1
ATOM 1223 C CA . TYR A 1 156 ? 17.218 -12.432 5.723 1.00 41.72 156 TYR A CA 1
ATOM 1224 C C . TYR A 1 156 ? 17.876 -13.468 4.800 1.00 41.72 156 TYR A C 1
ATOM 1226 O O . TYR A 1 156 ? 17.341 -13.786 3.742 1.00 41.72 156 TYR A O 1
ATOM 1234 N N . ALA A 1 157 ? 19.068 -13.935 5.170 1.00 39.38 157 ALA A N 1
ATOM 1235 C CA . ALA A 1 157 ? 19.727 -15.064 4.537 1.00 39.38 157 ALA A CA 1
ATOM 1236 C C . ALA A 1 157 ? 19.210 -16.317 5.241 1.00 39.38 157 ALA A C 1
ATOM 1238 O O . ALA A 1 157 ? 19.540 -16.565 6.406 1.00 39.38 157 ALA A O 1
ATOM 1239 N N . HIS A 1 158 ? 18.360 -17.094 4.571 1.00 37.66 158 HIS A N 1
ATOM 1240 C CA . HIS A 1 158 ? 17.990 -18.392 5.108 1.00 37.66 158 HIS A CA 1
ATOM 1241 C C . HIS A 1 158 ? 19.256 -19.259 5.086 1.00 37.66 158 HIS A C 1
ATOM 1243 O O . HIS A 1 158 ? 19.906 -19.382 4.052 1.00 37.66 158 HIS A O 1
ATOM 1249 N N . ARG A 1 159 ? 19.585 -19.946 6.187 1.00 39.12 159 ARG A N 1
ATOM 1250 C CA . ARG A 1 159 ? 20.618 -21.010 6.191 1.00 39.12 159 ARG A CA 1
ATOM 1251 C C . ARG A 1 159 ? 20.325 -22.162 5.205 1.00 39.12 159 ARG A C 1
ATOM 1253 O O . ARG A 1 159 ? 21.125 -23.081 5.108 1.00 39.12 159 ARG A O 1
ATOM 1260 N N . LEU A 1 160 ? 19.183 -22.130 4.511 1.00 37.78 160 LEU A N 1
ATOM 1261 C CA . LEU A 1 160 ? 18.808 -23.091 3.473 1.00 37.78 160 LEU A CA 1
ATOM 1262 C C . LEU A 1 160 ? 19.197 -22.629 2.061 1.00 37.78 160 LEU A C 1
ATOM 1264 O O . LEU A 1 160 ? 19.224 -23.466 1.176 1.00 37.78 160 LEU A O 1
ATOM 1268 N N . ASP A 1 161 ? 19.577 -21.363 1.851 1.00 38.78 161 ASP A N 1
ATOM 1269 C CA . ASP A 1 161 ? 20.092 -20.882 0.553 1.00 38.78 161 ASP A CA 1
ATOM 1270 C C . ASP A 1 161 ? 21.579 -21.260 0.333 1.00 38.78 161 ASP A C 1
ATOM 1272 O O . ASP A 1 161 ? 22.222 -20.781 -0.598 1.00 38.78 161 ASP A O 1
ATOM 1276 N N . GLN A 1 162 ? 22.149 -22.087 1.219 1.00 37.72 162 GLN A N 1
ATOM 1277 C CA . GLN A 1 162 ? 23.535 -22.576 1.169 1.00 37.72 162 GLN A CA 1
ATOM 1278 C C . GLN A 1 162 ? 23.648 -24.067 0.805 1.00 37.72 162 GLN A C 1
ATOM 1280 O O . GLN A 1 162 ? 24.745 -24.618 0.905 1.00 37.72 162 GLN A O 1
ATOM 1285 N N . TYR A 1 163 ? 22.552 -24.712 0.391 1.00 36.75 163 TYR A N 1
ATOM 1286 C CA . TYR A 1 163 ? 22.544 -26.108 -0.057 1.00 36.75 163 TYR A CA 1
ATOM 1287 C C . TYR A 1 163 ? 21.885 -26.257 -1.424 1.00 36.75 163 TYR A C 1
ATOM 1289 O O . TYR A 1 163 ? 20.782 -25.697 -1.607 1.00 36.75 163 TYR A O 1
#

Solvent-accessible surface area (backbone atoms only — not comparable to full-atom values): 10204 Å² total; per-residue (Å²): 133,93,80,87,88,56,95,44,68,67,50,28,48,52,51,52,49,53,48,52,53,50,28,55,77,69,72,44,96,69,85,85,84,92,71,60,91,85,31,67,56,51,51,50,39,44,76,74,68,50,86,89,82,91,82,81,70,88,79,75,58,82,92,76,76,77,88,51,52,51,62,50,47,59,72,42,40,69,60,43,47,61,40,31,72,80,77,68,62,68,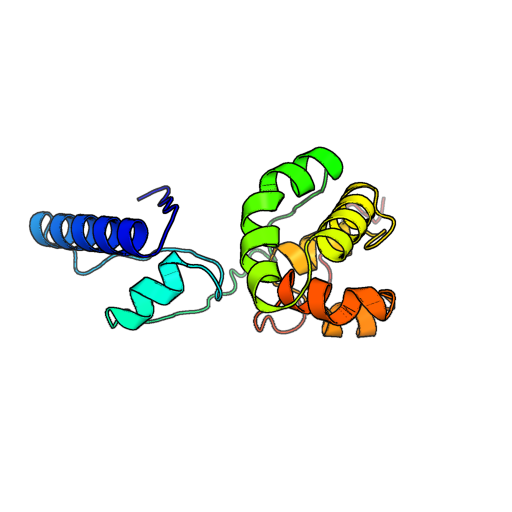74,57,50,55,54,51,50,52,28,47,35,74,25,78,53,53,71,52,59,69,60,50,49,33,28,75,73,24,58,24,30,54,67,55,39,41,79,72,71,50,75,68,62,75,96,46,42,69,54,46,36,42,58,20,70,32,69,84,52,74,74,71,95,57,81,87,74,58,87,66,81,78,112

Sequence (163 aa):
MDELVAENATAAHLLLMATARLCWQRRLSGFTVREPADSLTGQVARHMGCTYQQRFPPSGGMMAAVLNRSSLVRKLEPELRRRAAVQQPDRVYDKAFDALRRGDLLPDDRALIRLLLGYWSTDDAYVHGMSIPERYRDLCTAWFPGGGTQSLPTPYAHRLDQY